Protein AF-A0A7L5A8I3-F1 (afdb_monomer)

Foldseek 3Di:
DPPCLPPPVLLVVLVVQLVVLVVVLVVVCVVVVVVHPDDPVSVVVSVVSNVVRNVVSVCVNPVDPPPPPPPDPPDPDDDD

Radius of gyration: 22.21 Å; Cα contacts (8 Å, |Δi|>4): 23; chains: 1; bounding box: 49×25×70 Å

Structure (mmCIF, N/CA/C/O backbone):
data_AF-A0A7L5A8I3-F1
#
_entry.id   AF-A0A7L5A8I3-F1
#
loop_
_atom_site.group_PDB
_atom_site.id
_atom_site.type_symbol
_atom_site.label_atom_id
_atom_site.label_alt_id
_atom_site.label_comp_id
_atom_site.label_asym_id
_atom_site.label_entity_id
_atom_site.label_seq_id
_atom_site.pdbx_PDB_ins_code
_atom_site.Cartn_x
_atom_site.Cartn_y
_atom_site.Cartn_z
_atom_site.occupancy
_atom_site.B_iso_or_equiv
_atom_site.auth_seq_id
_atom_site.auth_comp_id
_atom_site.auth_asym_id
_atom_site.auth_atom_id
_atom_site.pdbx_PDB_model_num
ATOM 1 N N . MET A 1 1 ? 12.239 4.872 -25.281 1.00 45.53 1 MET A N 1
ATOM 2 C CA . MET A 1 1 ? 13.049 4.058 -24.347 1.00 45.53 1 MET A CA 1
ATOM 3 C C . MET A 1 1 ? 13.113 4.800 -23.022 1.00 45.53 1 MET A C 1
ATOM 5 O O . 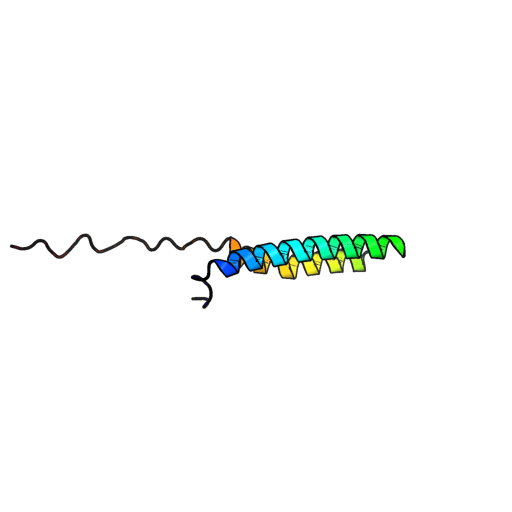MET A 1 1 ? 13.506 5.959 -23.042 1.00 45.53 1 MET A O 1
ATOM 9 N N . LEU A 1 2 ? 12.654 4.215 -21.906 1.00 51.22 2 LEU A N 1
ATOM 10 C CA . LEU A 1 2 ? 12.845 4.873 -20.606 1.00 51.22 2 LEU A CA 1
ATOM 11 C C . LEU A 1 2 ? 14.316 4.698 -20.189 1.00 51.22 2 LEU A C 1
ATOM 13 O O . LEU A 1 2 ? 14.837 3.590 -20.313 1.00 51.22 2 LEU A O 1
ATOM 17 N N . PRO A 1 3 ? 14.978 5.741 -19.662 1.00 56.84 3 PRO A N 1
ATOM 18 C CA . PRO A 1 3 ? 16.427 5.772 -19.412 1.00 56.84 3 PRO A CA 1
ATOM 19 C C . PRO A 1 3 ? 16.932 4.830 -18.294 1.00 56.84 3 PRO A C 1
ATOM 21 O O . PRO A 1 3 ? 18.077 4.940 -17.857 1.00 56.84 3 PRO A O 1
ATOM 24 N N . PHE A 1 4 ? 16.105 3.895 -17.818 1.00 53.62 4 PHE A N 1
ATOM 25 C CA . PHE A 1 4 ? 16.388 3.047 -16.655 1.00 53.62 4 PHE A CA 1
ATOM 26 C C . PHE A 1 4 ? 16.369 1.534 -16.946 1.00 53.62 4 PHE A C 1
ATOM 28 O O . PHE A 1 4 ? 16.583 0.750 -16.024 1.00 53.62 4 PHE A O 1
ATOM 35 N N . ASP A 1 5 ? 16.189 1.105 -18.204 1.00 56.22 5 ASP A N 1
ATOM 36 C CA . ASP A 1 5 ? 16.063 -0.323 -18.577 1.00 56.22 5 ASP A CA 1
ATOM 37 C C . ASP A 1 5 ? 17.300 -1.191 -18.302 1.00 56.22 5 ASP A C 1
ATOM 39 O O . ASP A 1 5 ? 17.193 -2.412 -18.221 1.00 56.22 5 ASP A O 1
ATOM 43 N N . HIS A 1 6 ? 18.481 -0.596 -18.135 1.00 60.16 6 HIS A N 1
ATOM 44 C CA . HIS A 1 6 ? 19.735 -1.339 -17.943 1.00 60.16 6 HIS A CA 1
ATOM 45 C C . HIS A 1 6 ? 20.247 -1.353 -16.502 1.00 60.16 6 HIS A C 1
ATOM 47 O O . HIS A 1 6 ? 21.353 -1.821 -16.239 1.00 60.16 6 HIS A O 1
ATOM 53 N N . LYS A 1 7 ? 19.476 -0.832 -15.543 1.00 65.56 7 LYS A N 1
ATOM 54 C CA . LYS A 1 7 ? 19.951 -0.656 -14.168 1.00 65.56 7 LYS A CA 1
ATOM 55 C C . LYS A 1 7 ? 19.353 -1.728 -13.247 1.00 65.56 7 LYS A C 1
ATOM 57 O O . LYS A 1 7 ? 18.208 -1.580 -12.822 1.00 65.56 7 LYS A O 1
ATOM 62 N N . PRO A 1 8 ? 20.106 -2.790 -12.883 1.00 68.81 8 PRO A N 1
ATOM 63 C CA . PRO A 1 8 ? 19.590 -3.887 -12.053 1.00 68.81 8 PRO A CA 1
ATOM 64 C C . PRO A 1 8 ? 19.120 -3.416 -10.669 1.00 68.81 8 PRO A C 1
ATOM 66 O O . PRO A 1 8 ? 18.231 -4.024 -10.076 1.00 68.81 8 PRO A O 1
ATOM 69 N N . TRP A 1 9 ? 19.641 -2.283 -10.186 1.00 75.75 9 TRP A N 1
ATOM 70 C CA . TRP A 1 9 ? 19.209 -1.667 -8.935 1.00 75.75 9 TRP A CA 1
ATOM 71 C C . TRP A 1 9 ? 17.770 -1.137 -8.976 1.00 75.75 9 TRP A C 1
ATOM 73 O O . TRP A 1 9 ? 17.122 -1.106 -7.934 1.00 75.75 9 TRP A O 1
ATOM 83 N N . ALA A 1 10 ? 17.229 -0.775 -10.146 1.00 74.50 10 ALA A N 1
ATOM 84 C CA . ALA A 1 10 ? 15.876 -0.224 -10.254 1.00 74.50 10 ALA A CA 1
ATOM 85 C C . ALA A 1 10 ? 14.807 -1.239 -9.817 1.00 74.50 10 ALA A C 1
ATOM 87 O O . ALA A 1 10 ? 13.852 -0.880 -9.131 1.00 74.50 10 ALA A O 1
ATOM 88 N N . LYS A 1 11 ? 15.005 -2.528 -10.130 1.00 74.38 11 LYS A N 1
ATOM 89 C CA . LYS A 1 11 ? 14.113 -3.612 -9.685 1.00 74.38 11 LYS A CA 1
ATOM 90 C C . LYS A 1 11 ? 14.188 -3.827 -8.174 1.00 74.38 11 LYS A C 1
ATOM 92 O O . LYS A 1 11 ? 13.159 -4.046 -7.538 1.00 74.38 11 LYS A O 1
ATOM 97 N N . THR A 1 12 ? 15.386 -3.745 -7.595 1.00 82.31 12 THR A N 1
ATOM 98 C CA . THR A 1 12 ? 15.586 -3.856 -6.143 1.00 82.31 12 THR A CA 1
ATOM 99 C C . THR A 1 12 ? 14.926 -2.694 -5.406 1.00 82.31 12 THR A C 1
ATOM 101 O O . THR A 1 12 ? 14.198 -2.922 -4.444 1.00 82.31 12 THR A O 1
ATOM 104 N N . VAL A 1 13 ? 15.106 -1.464 -5.897 1.00 84.94 13 VAL A N 1
ATOM 105 C CA . VAL A 1 13 ? 14.468 -0.267 -5.331 1.00 84.94 13 VAL A CA 1
ATOM 106 C C . VAL A 1 13 ? 12.948 -0.361 -5.435 1.00 84.94 13 VAL A C 1
ATOM 108 O O . VAL A 1 13 ? 12.272 -0.155 -4.435 1.00 84.94 13 VAL A O 1
ATOM 111 N N . ALA A 1 14 ? 12.404 -0.761 -6.587 1.00 83.62 14 ALA A N 1
ATOM 112 C CA . ALA A 1 14 ? 10.960 -0.919 -6.764 1.00 83.62 14 ALA A CA 1
ATOM 113 C C . ALA A 1 14 ? 10.352 -1.924 -5.768 1.00 83.62 14 ALA A C 1
ATOM 115 O O . ALA A 1 14 ? 9.310 -1.658 -5.172 1.00 83.62 14 ALA A O 1
ATOM 116 N N . ARG A 1 15 ? 11.022 -3.060 -5.527 1.00 84.44 15 ARG A N 1
ATOM 117 C CA . ARG A 1 15 ? 10.593 -4.040 -4.512 1.00 84.44 15 ARG A CA 1
ATOM 118 C C . ARG A 1 15 ? 10.636 -3.462 -3.100 1.00 84.44 15 ARG A C 1
ATOM 120 O O . ARG A 1 15 ? 9.706 -3.689 -2.332 1.00 84.44 15 ARG A O 1
ATOM 127 N N . LEU A 1 16 ? 11.695 -2.723 -2.770 1.00 88.69 16 LEU A N 1
ATOM 128 C CA . LEU A 1 16 ? 11.860 -2.110 -1.454 1.00 88.69 16 LEU A CA 1
ATOM 129 C C . LEU A 1 16 ? 10.787 -1.049 -1.200 1.00 88.69 16 LEU A C 1
ATOM 131 O O . LEU A 1 16 ? 10.195 -1.039 -0.127 1.00 88.69 16 LEU A O 1
ATOM 135 N N . VAL A 1 17 ? 10.483 -0.218 -2.200 1.00 87.50 17 VAL A N 1
ATOM 136 C CA . VAL A 1 17 ? 9.410 0.782 -2.128 1.00 87.50 17 VAL A CA 1
ATOM 137 C C . VAL A 1 17 ? 8.062 0.106 -1.896 1.00 87.50 17 VAL A C 1
ATOM 139 O O . VAL A 1 17 ? 7.359 0.489 -0.969 1.00 87.50 17 VAL A O 1
ATOM 142 N N . ILE A 1 18 ? 7.727 -0.943 -2.658 1.00 86.06 18 ILE A N 1
ATOM 143 C CA . ILE A 1 18 ? 6.478 -1.696 -2.450 1.00 86.06 18 ILE A CA 1
ATOM 144 C C . ILE A 1 18 ? 6.411 -2.256 -1.023 1.00 86.06 18 ILE A C 1
ATOM 146 O O . ILE A 1 18 ? 5.404 -2.074 -0.342 1.00 86.06 18 ILE A O 1
ATOM 150 N N . ALA A 1 19 ? 7.478 -2.908 -0.553 1.00 88.69 19 ALA A N 1
ATOM 151 C CA . ALA A 1 19 ? 7.515 -3.486 0.788 1.00 88.69 19 ALA A CA 1
ATOM 152 C C . ALA A 1 19 ? 7.356 -2.417 1.882 1.00 88.69 19 ALA A C 1
ATOM 154 O O . ALA A 1 19 ? 6.558 -2.590 2.802 1.00 88.69 19 ALA A O 1
ATOM 155 N N . ALA A 1 20 ? 8.061 -1.290 1.755 1.00 90.50 20 ALA A N 1
ATOM 156 C CA . ALA A 1 20 ? 7.970 -0.172 2.687 1.00 90.50 20 ALA A CA 1
ATOM 157 C C . ALA A 1 20 ? 6.568 0.452 2.699 1.00 90.50 20 ALA A C 1
ATOM 159 O O . ALA A 1 20 ? 6.052 0.766 3.767 1.00 90.50 20 ALA A O 1
ATOM 160 N N . THR A 1 21 ? 5.918 0.583 1.540 1.00 88.81 21 THR A N 1
ATOM 161 C CA . THR A 1 21 ? 4.541 1.084 1.448 1.00 88.81 21 THR A CA 1
ATOM 162 C C . THR A 1 21 ? 3.552 0.151 2.130 1.00 88.81 21 THR A C 1
ATOM 164 O O . THR A 1 21 ? 2.718 0.622 2.896 1.00 88.81 21 THR A O 1
ATOM 167 N N . VAL A 1 22 ? 3.651 -1.162 1.906 1.00 89.62 22 VAL A N 1
ATOM 168 C CA . VAL A 1 22 ? 2.766 -2.138 2.562 1.00 89.62 22 VAL A CA 1
ATOM 169 C C . VAL A 1 22 ? 2.945 -2.099 4.081 1.00 89.62 22 VAL A C 1
ATOM 171 O O . VAL A 1 22 ? 1.956 -2.040 4.809 1.00 89.62 22 VAL A O 1
ATOM 174 N N . LEU A 1 23 ? 4.192 -2.063 4.564 1.00 92.88 23 LEU A N 1
ATOM 175 C CA . LEU A 1 23 ? 4.482 -1.934 5.996 1.00 92.88 23 LEU A CA 1
ATOM 176 C C . LEU A 1 23 ? 3.980 -0.605 6.569 1.00 92.88 23 LEU A C 1
ATOM 178 O O . LEU A 1 23 ? 3.408 -0.590 7.654 1.00 92.88 23 LEU A O 1
ATOM 182 N N . GLY A 1 24 ? 4.151 0.496 5.835 1.00 90.94 24 GLY A N 1
ATOM 183 C CA . GLY A 1 24 ? 3.668 1.817 6.228 1.00 90.94 24 GLY A CA 1
ATOM 184 C C . GLY A 1 24 ? 2.146 1.872 6.341 1.00 90.94 24 GLY A C 1
ATOM 185 O O . GLY A 1 24 ? 1.635 2.385 7.331 1.00 90.94 24 GLY A O 1
ATOM 186 N N . ILE A 1 25 ? 1.420 1.288 5.382 1.00 90.00 25 ILE A N 1
ATOM 187 C CA . ILE A 1 25 ? -0.047 1.184 5.429 1.00 90.00 25 ILE A CA 1
ATOM 188 C C . ILE A 1 25 ? -0.484 0.332 6.622 1.00 90.00 25 ILE A C 1
ATOM 190 O O . ILE A 1 25 ? -1.378 0.739 7.355 1.00 90.00 25 ILE A O 1
ATOM 194 N N . ALA A 1 26 ? 0.159 -0.815 6.859 1.00 89.06 26 ALA A N 1
ATOM 195 C CA . ALA A 1 26 ? -0.169 -1.674 7.996 1.00 89.06 26 ALA A CA 1
ATOM 196 C C . ALA A 1 26 ? 0.082 -0.974 9.343 1.00 89.06 26 ALA A C 1
ATOM 198 O O . ALA A 1 26 ? -0.765 -1.028 10.233 1.00 89.06 26 ALA A O 1
ATOM 199 N N . ALA A 1 27 ? 1.214 -0.279 9.480 1.00 91.38 27 ALA A N 1
ATOM 200 C CA . ALA A 1 27 ? 1.549 0.484 10.679 1.00 91.38 27 ALA A CA 1
ATOM 201 C C . ALA A 1 27 ? 0.585 1.658 10.899 1.00 91.38 27 ALA A C 1
ATOM 203 O O . ALA A 1 27 ? 0.127 1.869 12.020 1.00 91.38 27 ALA A O 1
ATOM 204 N N . ALA A 1 28 ? 0.240 2.389 9.836 1.00 87.31 28 ALA A N 1
ATOM 205 C CA . ALA A 1 28 ? -0.724 3.480 9.897 1.00 87.31 28 ALA A CA 1
ATOM 206 C C . ALA A 1 28 ? -2.119 2.967 10.272 1.00 87.31 28 ALA A C 1
ATOM 208 O O . ALA A 1 28 ? -2.724 3.495 11.195 1.00 87.31 28 ALA A O 1
ATOM 209 N N . ALA A 1 29 ? -2.601 1.902 9.630 1.00 87.50 29 ALA A N 1
ATOM 210 C CA . ALA A 1 29 ? -3.886 1.293 9.958 1.00 87.50 29 ALA A CA 1
ATOM 211 C C . ALA A 1 29 ? -3.930 0.808 11.414 1.00 87.50 29 ALA A C 1
ATOM 213 O O . ALA A 1 29 ? -4.910 1.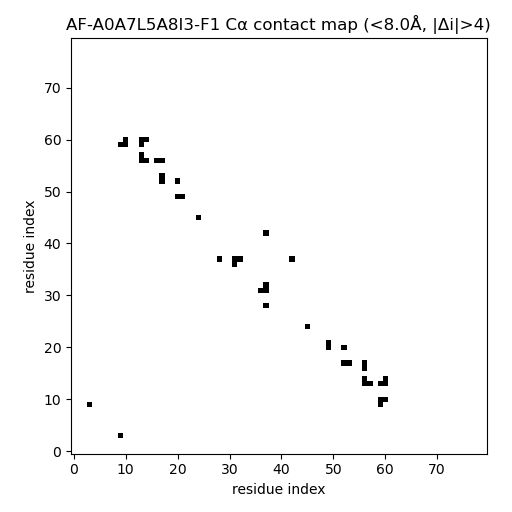056 12.110 1.00 87.50 29 ALA A O 1
ATOM 214 N N . PHE A 1 30 ? -2.857 0.178 11.903 1.00 89.31 30 PHE A N 1
ATOM 215 C CA . PHE A 1 30 ? -2.768 -0.239 13.301 1.00 89.31 30 PHE A CA 1
ATOM 216 C C . PHE A 1 30 ? -2.796 0.959 14.255 1.00 89.31 30 PHE A C 1
ATOM 218 O O . PHE A 1 30 ? -3.547 0.952 15.224 1.00 89.31 30 PHE A O 1
ATOM 225 N N . TYR A 1 31 ? -2.023 2.008 13.965 1.00 90.75 31 TYR A N 1
ATOM 226 C CA . TYR A 1 31 ? -1.996 3.227 14.771 1.00 90.75 31 TYR A CA 1
ATOM 227 C C . TYR A 1 31 ? -3.361 3.925 14.800 1.00 90.75 31 TYR A C 1
ATOM 229 O O . TYR A 1 31 ? -3.856 4.248 15.878 1.00 90.75 31 TYR A O 1
ATOM 237 N N . LEU A 1 32 ? -4.017 4.091 13.650 1.00 87.19 32 LEU A N 1
ATOM 238 C CA . LEU A 1 32 ? -5.348 4.694 13.579 1.00 87.19 32 LEU A CA 1
ATOM 239 C C . LEU A 1 32 ? -6.389 3.857 14.330 1.00 87.19 32 LEU A C 1
ATOM 241 O O . LEU A 1 32 ? -7.167 4.417 15.095 1.00 87.19 32 LEU A O 1
ATOM 245 N N . HIS A 1 33 ? -6.323 2.526 14.230 1.00 86.12 33 HIS A N 1
ATOM 246 C CA . HIS A 1 33 ? -7.194 1.630 14.995 1.00 86.12 33 HIS A CA 1
ATOM 247 C C . HIS A 1 33 ? -7.051 1.812 16.518 1.00 86.12 33 HIS A C 1
ATOM 249 O O . HIS A 1 33 ? -8.001 1.581 17.264 1.00 86.12 33 HIS A O 1
ATOM 255 N N . THR A 1 34 ? -5.875 2.225 17.014 1.00 89.06 34 THR A N 1
ATOM 256 C CA . THR A 1 34 ? -5.713 2.536 18.448 1.00 89.06 34 THR A CA 1
ATOM 257 C C . THR A 1 34 ? -6.389 3.841 18.871 1.00 89.06 34 THR A C 1
ATOM 259 O O . THR A 1 34 ? -6.679 4.005 20.054 1.00 89.06 34 THR A O 1
ATOM 262 N N . LEU A 1 35 ? -6.657 4.752 17.931 1.00 88.19 35 LEU A N 1
ATOM 263 C CA . LEU A 1 35 ? -7.321 6.035 18.181 1.00 88.19 35 LEU A CA 1
ATOM 264 C C . LEU A 1 35 ? -8.844 5.952 17.997 1.00 88.19 35 LEU A C 1
ATOM 266 O O . LEU A 1 35 ? -9.574 6.732 18.606 1.00 88.19 35 LEU A O 1
ATOM 270 N N . GLY A 1 36 ? -9.327 5.003 17.195 1.00 88.00 36 GLY A N 1
ATOM 271 C CA . GLY A 1 36 ? -10.747 4.782 16.946 1.00 88.00 36 GLY A CA 1
ATOM 272 C C . GLY A 1 36 ? -10.994 3.750 15.843 1.00 88.00 36 GLY A C 1
ATOM 273 O O . GLY A 1 36 ? -10.048 3.257 15.228 1.00 88.00 36 GLY A O 1
ATOM 274 N N . PRO A 1 37 ? -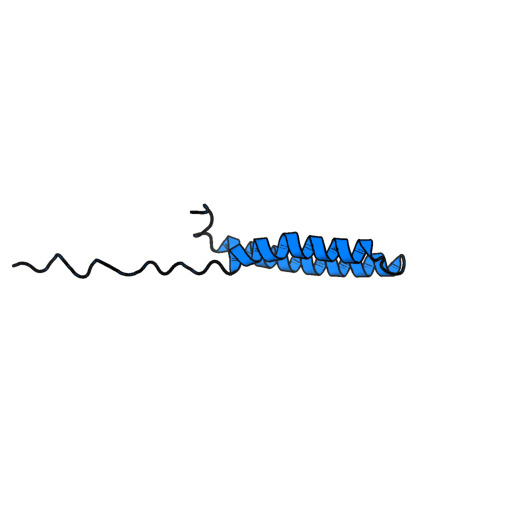12.259 3.378 15.590 1.00 85.56 37 PRO A N 1
ATOM 275 C CA . PRO A 1 37 ? -12.599 2.547 14.440 1.00 85.56 37 PRO A CA 1
ATOM 276 C C . PRO A 1 37 ? -12.194 3.252 13.139 1.00 85.56 37 PRO A C 1
ATOM 278 O O . PRO A 1 37 ? -12.389 4.456 13.012 1.00 85.56 37 PRO A O 1
ATOM 281 N N . LEU A 1 38 ? -11.649 2.492 12.183 1.00 84.12 38 LEU A N 1
ATOM 282 C CA . LEU A 1 38 ? -11.254 3.048 10.889 1.00 84.12 38 LEU A CA 1
ATOM 283 C C . LEU A 1 38 ? -12.477 3.552 10.124 1.00 84.12 38 LEU A C 1
ATOM 285 O O . LEU A 1 38 ? -13.424 2.796 9.878 1.00 84.12 38 LEU A O 1
ATOM 289 N N . ASP A 1 39 ? -12.402 4.796 9.672 1.00 89.06 39 ASP A N 1
ATOM 290 C CA . ASP A 1 39 ? -13.433 5.395 8.843 1.00 89.06 39 ASP A CA 1
ATOM 291 C C . ASP A 1 39 ? -13.292 4.978 7.378 1.00 89.06 39 ASP A C 1
ATOM 293 O O . ASP A 1 39 ? -12.220 4.637 6.865 1.00 89.06 39 ASP A O 1
ATOM 297 N N . THR A 1 40 ? -14.405 5.071 6.646 1.00 88.06 40 THR A N 1
ATOM 298 C CA . THR A 1 40 ? -14.430 4.745 5.209 1.00 88.06 40 THR A CA 1
ATOM 299 C C . THR A 1 40 ? -13.420 5.593 4.425 1.00 88.06 40 THR A C 1
ATOM 301 O O . THR A 1 40 ? -12.788 5.095 3.494 1.00 88.06 40 THR A O 1
ATOM 304 N N . GLY A 1 41 ? -13.213 6.855 4.823 1.00 88.50 41 GLY A N 1
ATOM 305 C CA . GLY A 1 41 ? -12.232 7.744 4.195 1.00 88.50 41 GLY A CA 1
ATOM 306 C C . GLY A 1 41 ? -10.787 7.256 4.336 1.00 88.50 41 GLY A C 1
ATOM 307 O O . GLY A 1 41 ? -10.013 7.354 3.387 1.00 88.50 41 GLY A O 1
ATOM 308 N N . GLU A 1 42 ? -10.434 6.669 5.476 1.00 85.69 42 GLU A N 1
ATOM 309 C CA . GLU A 1 42 ? -9.081 6.179 5.766 1.00 85.69 42 GLU A CA 1
ATOM 310 C C . GLU A 1 42 ? -8.786 4.902 4.980 1.00 85.69 42 GLU A C 1
ATOM 312 O O . GLU A 1 42 ? -7.728 4.770 4.362 1.00 85.69 42 GLU A O 1
ATOM 317 N N . ILE A 1 43 ? -9.766 3.998 4.906 1.00 87.56 43 ILE A N 1
ATOM 318 C CA . ILE A 1 43 ? -9.689 2.782 4.088 1.00 87.56 43 ILE A CA 1
ATOM 319 C C . ILE A 1 43 ? -9.500 3.148 2.609 1.00 87.56 43 ILE A C 1
ATOM 321 O O . ILE A 1 43 ? -8.627 2.594 1.935 1.00 87.56 43 ILE A O 1
ATOM 325 N N . VAL A 1 44 ? -10.281 4.109 2.102 1.00 91.62 44 VAL A N 1
ATOM 326 C CA . VAL A 1 44 ? -10.158 4.594 0.719 1.00 91.62 44 VAL A CA 1
ATOM 327 C C . VAL A 1 44 ? -8.802 5.266 0.492 1.00 91.62 44 VAL A C 1
ATOM 329 O O . VAL A 1 44 ? -8.176 5.024 -0.539 1.00 91.62 44 VAL A O 1
ATOM 332 N N . ALA A 1 45 ? -8.301 6.050 1.449 1.00 88.19 45 ALA A N 1
ATOM 333 C CA . ALA A 1 45 ? -6.983 6.675 1.355 1.00 88.19 45 ALA A CA 1
ATOM 334 C C . ALA A 1 45 ? -5.856 5.632 1.263 1.00 88.19 45 ALA A C 1
ATOM 336 O O . ALA A 1 45 ? -4.995 5.743 0.387 1.00 88.19 45 ALA A O 1
ATOM 337 N N . PHE A 1 46 ? -5.882 4.585 2.095 1.00 88.31 46 PHE A N 1
ATOM 338 C CA . PHE A 1 46 ? -4.907 3.490 2.019 1.00 88.31 46 PHE A CA 1
ATOM 339 C C . PHE A 1 46 ? -4.983 2.738 0.690 1.00 88.31 46 PHE A C 1
ATOM 341 O O . PHE A 1 46 ? -3.946 2.422 0.100 1.00 88.31 46 PHE A O 1
ATOM 348 N N . LEU A 1 47 ? -6.193 2.494 0.183 1.00 89.56 47 LEU A N 1
ATOM 349 C CA . LEU A 1 47 ? -6.399 1.832 -1.101 1.00 89.56 47 LEU A CA 1
ATOM 350 C C . LEU A 1 47 ? -5.839 2.665 -2.264 1.00 89.56 47 LEU A C 1
ATOM 352 O O . LEU A 1 47 ? -5.111 2.135 -3.103 1.00 89.56 47 LEU A O 1
ATOM 356 N N . LEU A 1 48 ? -6.132 3.968 -2.298 1.00 89.50 48 LEU A N 1
ATOM 357 C CA . LEU A 1 48 ? -5.620 4.886 -3.319 1.00 89.50 48 LEU A CA 1
ATOM 358 C C . LEU A 1 48 ? -4.096 5.008 -3.260 1.00 89.50 48 LEU A C 1
ATOM 360 O O . LEU A 1 48 ? -3.440 5.005 -4.302 1.00 89.50 48 LEU A O 1
ATOM 364 N N . LEU A 1 49 ? -3.517 5.051 -2.058 1.00 88.50 49 LEU A N 1
ATOM 365 C CA . LEU A 1 49 ? -2.068 5.077 -1.871 1.00 88.50 49 LEU A CA 1
ATOM 366 C C . LEU A 1 49 ? -1.409 3.799 -2.410 1.00 88.50 49 LEU A C 1
ATOM 368 O O . LEU A 1 49 ? -0.415 3.868 -3.138 1.00 88.50 49 LEU A O 1
ATOM 372 N N . ALA A 1 50 ? -1.988 2.634 -2.110 1.00 85.81 50 ALA A N 1
ATOM 373 C CA . ALA A 1 50 ? -1.529 1.358 -2.649 1.00 85.81 50 ALA A CA 1
ATOM 374 C C . ALA A 1 50 ? -1.626 1.329 -4.185 1.00 85.81 50 ALA A C 1
ATOM 376 O O . ALA A 1 50 ? -0.670 0.938 -4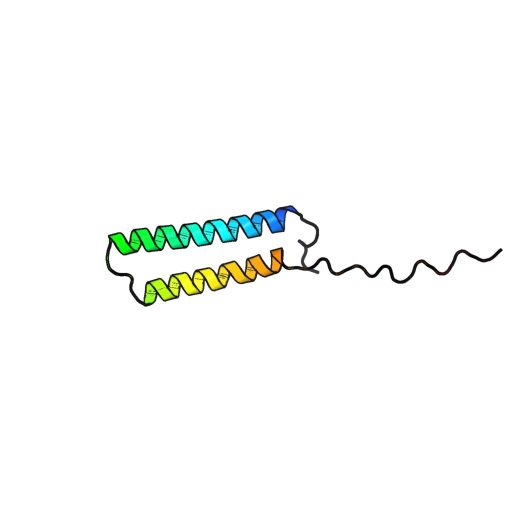.856 1.00 85.81 50 ALA A O 1
ATOM 377 N N . LEU A 1 51 ? -2.73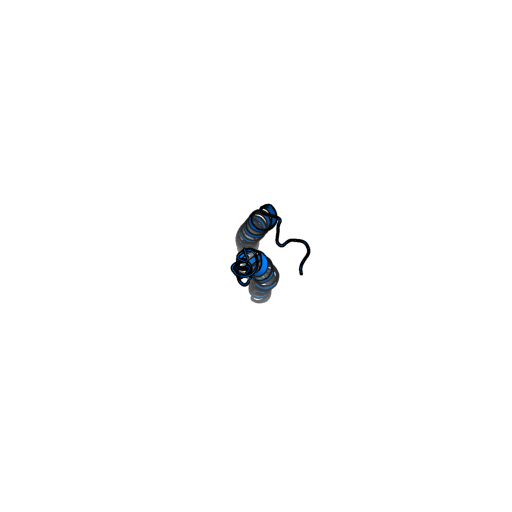5 1.809 -4.754 1.00 87.62 51 LEU A N 1
ATOM 378 C CA . LEU A 1 51 ? -2.954 1.917 -6.202 1.00 87.62 51 LEU A CA 1
ATOM 379 C C . LEU A 1 51 ? -2.025 2.918 -6.897 1.00 87.62 51 LEU A C 1
ATOM 381 O O . LEU A 1 51 ? -1.705 2.723 -8.063 1.00 87.62 51 LEU A O 1
ATOM 385 N N . ALA A 1 52 ? -1.573 3.973 -6.227 1.00 86.69 52 ALA A N 1
ATOM 386 C CA . ALA A 1 52 ? -0.626 4.918 -6.816 1.00 86.69 52 ALA A CA 1
ATOM 387 C C . ALA A 1 52 ? 0.793 4.327 -6.901 1.00 86.69 52 ALA A C 1
ATOM 389 O O . ALA A 1 52 ? 1.521 4.533 -7.878 1.00 86.69 52 ALA A O 1
ATOM 390 N N . ILE A 1 53 ? 1.194 3.568 -5.879 1.00 84.50 53 ILE A N 1
ATOM 391 C CA . ILE A 1 53 ? 2.577 3.111 -5.719 1.00 84.50 53 ILE A CA 1
ATOM 392 C C . ILE A 1 53 ? 2.798 1.733 -6.355 1.00 84.50 53 ILE A C 1
ATOM 394 O O . ILE A 1 53 ? 3.784 1.539 -7.071 1.00 84.50 53 ILE A O 1
ATOM 398 N N . ILE A 1 54 ? 1.905 0.768 -6.127 1.00 81.00 54 ILE A N 1
ATOM 399 C CA . ILE A 1 54 ? 2.118 -0.634 -6.518 1.00 81.00 54 ILE A CA 1
ATOM 400 C C . ILE A 1 54 ? 2.167 -0.816 -8.047 1.00 81.00 54 ILE A C 1
ATOM 402 O O . ILE A 1 54 ? 3.146 -1.395 -8.518 1.00 81.00 54 ILE A O 1
ATOM 406 N N . PRO A 1 55 ? 1.213 -0.311 -8.856 1.00 81.25 55 PRO A N 1
ATOM 407 C CA . PRO A 1 55 ? 1.233 -0.470 -10.314 1.00 81.25 55 PRO A CA 1
ATOM 408 C C . PRO A 1 55 ? 2.449 0.191 -10.967 1.00 81.25 55 PRO A C 1
ATOM 410 O O . PRO A 1 55 ? 3.088 -0.406 -11.834 1.00 81.25 55 PRO A O 1
ATOM 413 N N . THR A 1 56 ? 2.820 1.387 -10.502 1.00 80.44 56 THR A N 1
ATOM 414 C CA . THR A 1 56 ? 3.987 2.133 -10.994 1.00 80.44 56 THR A CA 1
ATOM 415 C C . THR A 1 56 ? 5.278 1.341 -10.788 1.00 80.44 56 THR A C 1
ATOM 417 O O . THR A 1 56 ? 6.097 1.225 -11.698 1.00 80.44 56 THR A O 1
ATOM 420 N N . ASN A 1 57 ? 5.444 0.727 -9.614 1.00 77.31 57 ASN A N 1
ATOM 421 C CA . ASN A 1 57 ? 6.618 -0.088 -9.305 1.00 77.31 57 ASN A CA 1
ATOM 422 C C . ASN A 1 57 ? 6.552 -1.490 -9.940 1.00 77.31 57 ASN A C 1
ATOM 424 O O . ASN A 1 57 ? 7.582 -2.031 -10.345 1.00 77.31 57 ASN A O 1
ATOM 428 N N . LEU A 1 58 ? 5.359 -2.071 -10.108 1.00 78.00 58 LEU A N 1
ATOM 429 C CA . LEU A 1 58 ? 5.166 -3.321 -10.849 1.00 78.00 58 LEU A CA 1
ATOM 430 C C . LEU A 1 58 ? 5.578 -3.176 -12.312 1.00 78.00 58 LEU A C 1
ATOM 432 O O . LEU A 1 58 ? 6.229 -4.078 -12.827 1.00 78.00 58 LEU A O 1
ATOM 436 N N . ALA A 1 59 ? 5.284 -2.047 -12.962 1.00 75.81 59 ALA A N 1
ATOM 437 C CA . ALA A 1 59 ? 5.718 -1.782 -14.335 1.00 75.81 59 ALA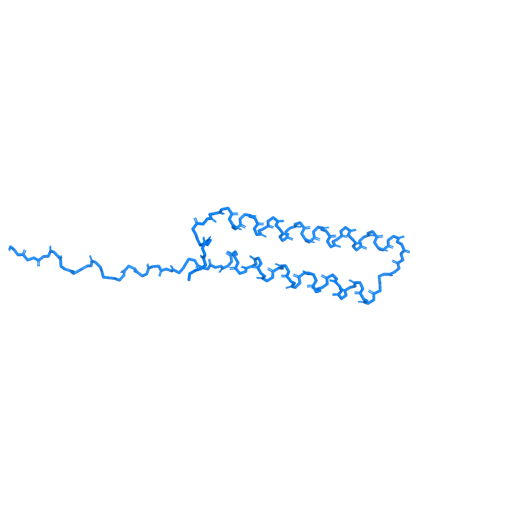 A CA 1
ATOM 438 C C . ALA A 1 59 ? 7.251 -1.805 -14.487 1.00 75.81 59 ALA A C 1
ATOM 440 O O . ALA A 1 59 ? 7.766 -2.219 -15.525 1.00 75.81 59 ALA A O 1
ATOM 441 N N . VAL A 1 60 ? 7.987 -1.423 -13.439 1.00 72.75 60 VAL A N 1
ATOM 442 C CA . VAL A 1 60 ? 9.458 -1.496 -13.391 1.00 72.75 60 VAL A CA 1
ATOM 443 C C . VAL A 1 60 ? 9.943 -2.939 -13.197 1.00 72.75 60 VAL A C 1
ATOM 445 O O . VAL A 1 60 ? 10.944 -3.347 -13.786 1.00 72.75 60 VAL A O 1
ATOM 448 N N . ILE A 1 61 ? 9.236 -3.738 -12.391 1.00 72.12 61 ILE A N 1
ATOM 449 C CA . ILE A 1 61 ? 9.607 -5.133 -12.092 1.00 72.12 61 ILE A CA 1
ATOM 450 C C . ILE A 1 61 ? 9.264 -6.072 -13.257 1.00 72.12 61 ILE A C 1
ATOM 452 O O . ILE A 1 61 ? 10.103 -6.886 -13.649 1.00 72.12 61 ILE A O 1
ATOM 456 N N . TYR A 1 62 ? 8.052 -5.951 -13.803 1.00 69.88 62 TYR A N 1
ATOM 457 C CA . TYR A 1 62 ? 7.487 -6.798 -14.858 1.00 69.88 62 TYR A CA 1
ATOM 458 C C . TYR A 1 62 ? 7.828 -6.345 -16.269 1.00 69.88 62 TYR A C 1
ATOM 460 O O . TYR A 1 62 ? 7.380 -6.981 -17.224 1.00 69.88 62 TYR A O 1
ATOM 468 N N . ARG A 1 63 ? 8.636 -5.291 -16.432 1.00 64.00 63 ARG A N 1
ATOM 469 C CA . ARG A 1 63 ? 9.208 -4.977 -17.737 1.00 64.00 63 ARG A CA 1
ATOM 470 C C . ARG A 1 63 ? 10.037 -6.177 -18.192 1.00 64.00 63 ARG A C 1
ATOM 472 O O . ARG A 1 63 ? 11.155 -6.411 -17.721 1.00 64.00 63 ARG A O 1
ATOM 479 N N . LYS A 1 64 ? 9.405 -6.996 -19.034 1.00 53.09 64 LYS A N 1
ATOM 480 C CA . LYS A 1 64 ? 10.000 -8.146 -19.697 1.00 53.09 64 LYS A CA 1
ATOM 481 C C . LYS A 1 64 ? 11.226 -7.599 -20.431 1.00 53.09 64 LYS A C 1
ATOM 483 O O . LYS A 1 64 ? 11.086 -6.555 -21.075 1.00 53.09 64 LYS A O 1
ATOM 488 N N . PRO A 1 65 ? 12.411 -8.222 -20.314 1.00 52.59 65 PRO A N 1
ATOM 489 C CA . PRO A 1 65 ? 13.453 -7.982 -21.297 1.00 52.59 65 PRO A CA 1
ATOM 490 C C . PRO A 1 65 ? 12.769 -8.219 -22.638 1.00 52.59 65 PRO A C 1
ATOM 492 O O . PRO A 1 65 ? 12.228 -9.299 -22.870 1.00 52.59 65 PRO A O 1
ATOM 495 N N . GLN A 1 66 ? 12.625 -7.168 -23.434 1.00 54.28 66 GLN A N 1
ATOM 496 C CA . GLN A 1 66 ? 12.190 -7.349 -24.799 1.00 54.28 66 GLN A CA 1
ATOM 497 C C . GLN A 1 66 ? 13.314 -8.167 -25.413 1.00 54.28 66 GLN A C 1
ATOM 499 O O . GLN A 1 66 ? 14.444 -7.690 -25.448 1.00 54.28 66 GLN A O 1
ATOM 504 N N . ASP A 1 67 ? 13.028 -9.433 -25.714 1.00 48.72 67 ASP A N 1
ATOM 505 C CA . ASP A 1 67 ? 13.944 -10.317 -26.410 1.00 48.72 67 ASP A CA 1
ATOM 506 C C . ASP A 1 67 ? 14.402 -9.561 -27.658 1.00 48.72 67 ASP A C 1
ATOM 508 O O . ASP A 1 67 ? 13.636 -9.425 -28.620 1.00 48.72 67 ASP A O 1
ATOM 512 N N . ASP A 1 68 ? 15.622 -9.017 -27.607 1.00 47.66 68 ASP A N 1
ATOM 513 C CA . ASP A 1 68 ? 16.374 -8.644 -28.791 1.00 47.66 68 ASP A CA 1
ATOM 514 C C . ASP A 1 68 ? 16.362 -9.900 -29.647 1.00 47.66 68 ASP A C 1
ATOM 516 O O . ASP A 1 68 ? 17.005 -10.903 -29.333 1.00 47.66 68 ASP A O 1
ATOM 520 N N . HIS A 1 69 ? 15.515 -9.894 -30.671 1.00 49.56 69 HIS A N 1
ATOM 521 C CA . HIS A 1 69 ? 15.475 -10.968 -31.635 1.00 49.56 69 HIS A CA 1
ATOM 522 C C . HIS A 1 69 ? 16.908 -11.138 -32.156 1.00 49.56 69 HIS A C 1
ATOM 524 O O . HIS A 1 69 ? 17.452 -10.175 -32.701 1.00 49.56 69 HIS A O 1
ATOM 530 N N . PRO A 1 70 ? 17.527 -12.330 -32.065 1.00 48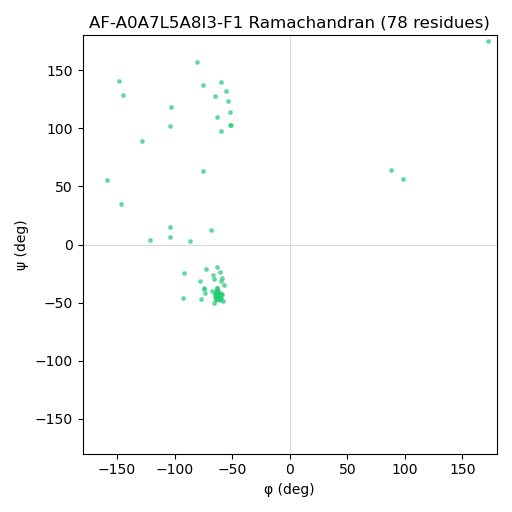.03 70 PRO A N 1
ATOM 531 C CA . PRO A 1 70 ? 18.721 -12.635 -32.835 1.00 48.03 70 PRO A CA 1
ATOM 532 C C . PRO A 1 70 ? 18.273 -12.882 -34.282 1.00 48.03 70 PRO A C 1
ATOM 534 O O . PRO A 1 70 ? 18.336 -13.987 -34.810 1.00 48.03 70 PRO A O 1
ATOM 537 N N . GLY A 1 71 ? 17.716 -11.852 -34.909 1.00 53.25 71 GLY A N 1
ATOM 538 C CA . GLY A 1 71 ? 17.371 -11.831 -36.314 1.00 53.25 71 GLY A CA 1
ATOM 539 C C . GLY A 1 71 ? 18.420 -11.013 -37.042 1.00 53.25 71 GLY A C 1
ATOM 540 O O . GLY A 1 71 ? 18.515 -9.813 -36.822 1.00 53.25 71 GLY A O 1
ATOM 541 N N . VAL A 1 72 ? 19.129 -11.663 -37.964 1.00 57.44 72 VAL A N 1
ATOM 542 C CA . VAL A 1 72 ? 20.030 -11.067 -38.968 1.00 57.44 72 VAL A CA 1
ATOM 543 C C . VAL A 1 72 ? 21.490 -10.862 -38.527 1.00 57.44 72 VAL A C 1
ATOM 545 O O . VAL A 1 72 ? 22.020 -9.761 -38.533 1.00 57.44 72 VAL A O 1
ATOM 548 N N . SER A 1 73 ? 22.200 -11.958 -38.247 1.00 54.47 73 SER A N 1
ATOM 549 C CA . SER A 1 73 ? 23.638 -12.036 -38.585 1.00 54.47 73 SER A CA 1
ATOM 550 C C . SER A 1 73 ? 24.066 -13.459 -38.975 1.00 54.47 73 SER A C 1
ATOM 552 O O . SER A 1 73 ? 25.158 -13.927 -38.676 1.00 54.47 73 SER A O 1
ATOM 554 N N . GLY A 1 74 ? 23.149 -14.174 -39.637 1.00 55.06 74 GLY A N 1
ATOM 555 C CA . GLY A 1 74 ? 23.375 -15.479 -40.270 1.00 55.06 74 GLY A CA 1
ATOM 556 C C . GLY A 1 74 ? 23.502 -15.403 -41.797 1.00 55.06 74 GLY A C 1
ATOM 557 O O . GLY A 1 74 ? 23.380 -16.418 -42.471 1.00 55.06 74 GLY A O 1
ATOM 558 N N . ALA A 1 75 ? 23.708 -14.220 -42.374 1.00 55.09 75 ALA A N 1
ATOM 559 C CA . ALA A 1 75 ? 23.870 -14.060 -43.814 1.00 55.09 75 ALA A CA 1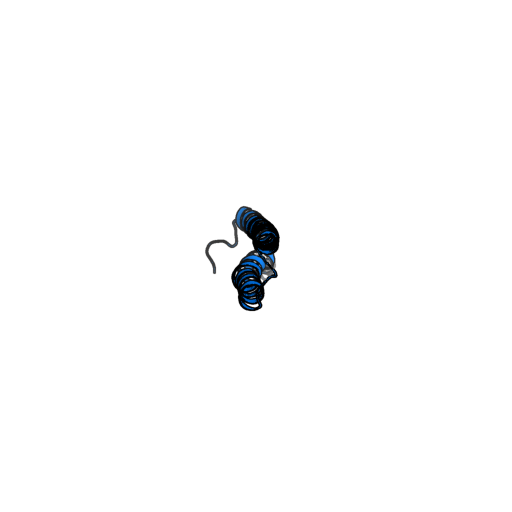
ATOM 560 C C . ALA A 1 75 ? 24.875 -12.939 -44.078 1.00 55.09 75 ALA A C 1
ATOM 562 O O . ALA A 1 75 ? 24.680 -11.845 -43.567 1.00 55.09 75 ALA A O 1
ATOM 563 N N . LEU A 1 76 ? 25.894 -13.212 -44.903 1.00 59.50 76 LEU A N 1
ATOM 564 C CA . LEU A 1 76 ? 26.992 -12.321 -45.330 1.00 59.50 76 LEU A CA 1
ATOM 565 C C . LEU A 1 76 ? 28.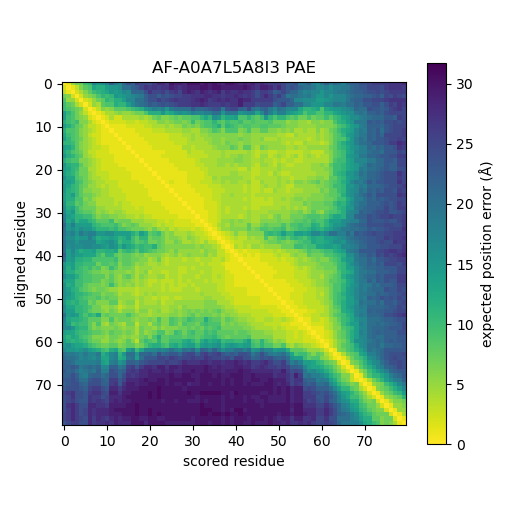323 -12.472 -44.574 1.00 59.50 76 LEU A C 1
ATOM 567 O O . LEU A 1 76 ? 28.882 -11.497 -44.101 1.00 59.50 76 LEU A O 1
ATOM 571 N N . HIS A 1 77 ? 28.894 -13.677 -44.549 1.00 49.91 77 HIS A N 1
ATOM 572 C CA . HIS A 1 77 ? 30.325 -13.836 -44.868 1.00 49.91 77 HIS A CA 1
ATOM 573 C C . HIS A 1 77 ? 30.625 -15.283 -45.280 1.00 49.91 77 HIS A C 1
ATOM 575 O O . HIS A 1 77 ? 31.464 -15.979 -44.727 1.00 49.91 77 HIS A O 1
ATOM 581 N N . HIS A 1 78 ? 29.889 -15.745 -46.290 1.00 50.12 78 HIS A N 1
ATOM 582 C CA . HIS A 1 78 ? 30.267 -16.909 -47.078 1.00 50.12 78 HIS A CA 1
ATOM 583 C C . HIS A 1 78 ? 30.203 -16.476 -48.537 1.00 50.12 78 HIS A C 1
ATOM 585 O O . HIS A 1 78 ? 29.148 -16.560 -49.159 1.00 50.12 78 HIS A O 1
ATOM 591 N N . ARG A 1 79 ? 31.310 -15.950 -49.062 1.00 46.94 79 ARG A N 1
ATOM 592 C CA . ARG A 1 79 ? 31.653 -16.045 -50.484 1.00 46.94 79 ARG A CA 1
ATOM 593 C C . ARG A 1 79 ? 33.183 -16.102 -50.628 1.00 46.94 79 ARG A C 1
ATOM 595 O O . ARG A 1 79 ? 33.852 -15.489 -49.799 1.00 46.94 79 ARG A O 1
ATOM 602 N N . PRO A 1 80 ? 33.660 -16.934 -51.571 1.00 59.00 80 PRO A N 1
ATOM 603 C CA . PRO A 1 80 ? 35.013 -17.495 -51.630 1.00 59.00 80 PRO A CA 1
ATOM 604 C C . PRO A 1 80 ? 36.102 -16.483 -51.981 1.00 59.00 80 PRO A C 1
ATOM 606 O O . PRO A 1 80 ? 35.773 -15.472 -52.642 1.00 59.00 80 PRO A O 1
#

Sequence (80 aa):
MLPFDHKPWAKTVARLVIAATVLGIAAAAFYLHTLGPLDTGEIVAFLLLALAIIPTNLAVIYRKPQDDHPGVSGALHHRP

Solvent-accessible surface area (backbone atoms only — not comparable to full-atom values): 5057 Å² total; per-residue (Å²): 132,72,99,58,85,85,44,77,61,56,44,55,51,31,52,49,52,48,52,52,49,54,52,48,50,53,52,48,53,54,55,47,49,73,77,39,84,80,48,72,68,55,56,50,50,52,50,52,53,49,60,61,50,45,58,62,33,43,56,62,58,67,54,66,80,76,76,76,70,94,70,86,83,87,76,88,90,84,80,136

Secondary structure (DSSP, 8-state):
--TTTT-HHHHHHHHHHHHHHHHHHHHHHHHHHHHSSPPHHHHHHHHHHHHHHHHHHHHHHS---------S-SSS----

pLDDT: mean 75.27, std 15.47, range [45.53, 92.88]

Mean predicted aligned error: 12.65 Å